Protein AF-A0A3N7FQL8-F1 (afdb_monomer_lite)

Foldseek 3Di:
DDDDPQPDPFDQDPVGGDAPDKDADPVVRDIDGDDDDDDCPDPPDHPVNVVVVVVD

Structure (mmCIF, N/CA/C/O backbone):
data_AF-A0A3N7FQL8-F1
#
_entry.id   AF-A0A3N7FQL8-F1
#
loop_
_atom_site.group_PDB
_atom_site.id
_atom_site.type_symbol
_atom_site.label_atom_id
_atom_site.label_alt_id
_atom_site.label_comp_id
_atom_site.label_asym_id
_atom_site.label_entity_id
_atom_site.label_seq_id
_atom_site.pdbx_PDB_ins_code
_atom_site.Cartn_x
_atom_site.Cartn_y
_atom_site.Cartn_z
_atom_site.occupancy
_atom_site.B_iso_or_equiv
_atom_site.auth_seq_id
_atom_site.auth_comp_id
_atom_site.auth_asym_id
_atom_site.auth_atom_id
_atom_site.pdbx_PDB_model_num
ATOM 1 N N . MET A 1 1 ? 25.628 -8.764 -7.746 1.00 38.94 1 MET A N 1
ATOM 2 C CA . MET A 1 1 ? 24.376 -7.997 -7.605 1.00 38.94 1 MET A CA 1
ATOM 3 C C . MET A 1 1 ? 23.277 -9.035 -7.477 1.00 38.94 1 MET A C 1
ATOM 5 O O . MET A 1 1 ? 23.008 -9.709 -8.455 1.00 38.94 1 MET A O 1
ATOM 9 N N . SER A 1 2 ? 22.836 -9.333 -6.257 1.00 35.34 2 SER A N 1
ATOM 10 C CA . SER A 1 2 ? 21.951 -10.470 -5.971 1.00 35.34 2 SER A CA 1
ATOM 11 C C . SER A 1 2 ? 20.492 -10.048 -6.104 1.00 35.34 2 SER A C 1
ATOM 13 O O . SER A 1 2 ? 20.044 -9.175 -5.360 1.00 35.34 2 SER A O 1
ATOM 15 N N . ASP A 1 3 ? 19.786 -10.664 -7.050 1.00 42.78 3 ASP A N 1
ATOM 16 C CA . ASP A 1 3 ? 18.356 -10.483 -7.280 1.00 42.78 3 ASP A CA 1
ATOM 17 C C . ASP A 1 3 ? 17.555 -10.849 -6.025 1.00 42.78 3 ASP A C 1
ATOM 19 O O . ASP A 1 3 ? 17.593 -11.980 -5.536 1.00 42.78 3 ASP A O 1
ATOM 23 N N . ILE A 1 4 ? 16.831 -9.871 -5.481 1.00 49.75 4 ILE A N 1
ATOM 24 C CA . ILE A 1 4 ? 15.872 -10.092 -4.400 1.00 49.75 4 ILE A CA 1
ATOM 25 C C . ILE A 1 4 ? 14.618 -10.684 -5.046 1.00 49.75 4 ILE A C 1
ATOM 27 O O . ILE A 1 4 ? 13.826 -9.969 -5.660 1.00 49.75 4 ILE A O 1
ATOM 31 N N . ALA A 1 5 ? 14.455 -12.001 -4.927 1.00 47.44 5 ALA A N 1
ATOM 32 C CA . ALA A 1 5 ? 13.244 -12.705 -5.327 1.00 47.44 5 ALA A CA 1
ATOM 33 C C . ALA A 1 5 ? 12.048 -12.177 -4.516 1.00 47.44 5 ALA A C 1
ATOM 35 O O . ALA A 1 5 ? 11.916 -12.442 -3.321 1.00 47.44 5 ALA A O 1
ATOM 36 N N . ASN A 1 6 ? 11.182 -11.400 -5.168 1.00 50.94 6 ASN A N 1
ATOM 37 C CA . ASN A 1 6 ? 9.952 -10.887 -4.579 1.00 50.94 6 ASN A CA 1
ATOM 38 C C . ASN A 1 6 ? 8.923 -12.026 -4.533 1.00 50.94 6 ASN A C 1
ATOM 40 O O . ASN A 1 6 ? 8.332 -12.379 -5.555 1.00 50.94 6 ASN A O 1
ATOM 44 N N . SER A 1 7 ? 8.735 -12.633 -3.360 1.00 49.91 7 SER A N 1
ATOM 45 C CA . SER A 1 7 ? 7.747 -13.688 -3.120 1.00 49.91 7 SER A CA 1
ATOM 46 C C . SER A 1 7 ? 6.329 -13.140 -3.312 1.00 49.91 7 SER A C 1
ATOM 48 O O . SER A 1 7 ? 5.706 -12.631 -2.382 1.00 49.91 7 SER A O 1
ATOM 50 N N . THR A 1 8 ? 5.827 -13.216 -4.540 1.00 54.50 8 THR A N 1
ATOM 51 C CA . THR A 1 8 ? 4.468 -12.825 -4.913 1.00 54.50 8 THR A CA 1
ATOM 52 C C . THR A 1 8 ? 3.604 -14.076 -5.006 1.00 54.50 8 THR A C 1
ATOM 54 O O . THR A 1 8 ? 3.543 -14.744 -6.028 1.00 54.50 8 THR A O 1
ATOM 57 N N . SER A 1 9 ? 2.886 -14.402 -3.931 1.00 58.16 9 SER A N 1
ATOM 58 C CA . SER A 1 9 ? 1.757 -15.340 -3.992 1.00 58.16 9 SER A CA 1
ATOM 59 C C . SER A 1 9 ? 0.514 -14.650 -4.577 1.00 58.16 9 SER A C 1
ATOM 61 O O . SER A 1 9 ? -0.578 -14.741 -4.017 1.00 58.16 9 SER A O 1
ATOM 63 N N . SER A 1 10 ? 0.677 -13.869 -5.647 1.00 62.66 10 SER A N 1
ATOM 64 C CA . SER A 1 10 ? -0.443 -13.242 -6.344 1.00 62.66 10 SER A CA 1
ATOM 65 C C . SER A 1 10 ? -0.962 -14.231 -7.373 1.00 62.66 10 SER A C 1
ATOM 67 O O . SER A 1 10 ? -0.280 -14.504 -8.357 1.00 62.66 10 SER A O 1
ATOM 69 N N . SER A 1 11 ? -2.155 -14.775 -7.145 1.00 71.44 11 SER A N 1
ATOM 70 C CA . SER A 1 11 ? -2.874 -15.524 -8.173 1.00 71.44 11 SER A CA 1
ATOM 71 C C . SER A 1 11 ? -2.997 -14.653 -9.422 1.00 71.44 11 SER A C 1
ATOM 73 O O . SER A 1 11 ? -3.490 -13.525 -9.325 1.00 71.44 11 SER A O 1
ATOM 75 N N . GLU A 1 12 ? -2.552 -15.148 -10.574 1.00 77.81 12 GLU A N 1
ATOM 76 C CA . GLU A 1 12 ? -2.799 -14.467 -11.842 1.00 77.81 12 GLU A CA 1
ATOM 77 C C . GLU A 1 12 ? -4.308 -14.426 -12.100 1.00 77.81 12 GLU A C 1
ATOM 79 O O . GLU A 1 12 ? -4.988 -15.454 -12.121 1.00 77.81 12 GLU A O 1
ATOM 84 N N . LEU A 1 13 ? -4.844 -13.216 -12.232 1.00 86.56 13 LEU A N 1
ATOM 85 C CA . LEU A 1 13 ? -6.222 -12.963 -12.633 1.00 86.56 13 LEU A CA 1
ATOM 86 C C . LEU A 1 13 ? -6.241 -12.648 -14.138 1.00 86.56 13 LEU A C 1
ATOM 88 O O . LEU A 1 13 ? -5.193 -12.352 -14.715 1.00 86.56 13 LEU A O 1
ATOM 92 N N . PRO A 1 14 ? -7.414 -12.632 -14.796 1.00 92.69 14 PRO A N 1
ATOM 93 C CA . PRO A 1 14 ? -7.503 -12.332 -16.229 1.00 92.69 14 PRO A CA 1
ATOM 94 C C . PRO A 1 14 ? -6.864 -10.998 -16.658 1.00 92.69 14 PRO A C 1
ATOM 96 O O . PRO A 1 14 ? -6.511 -10.836 -17.819 1.00 92.69 14 PRO A O 1
ATOM 99 N N . LEU A 1 15 ? -6.712 -10.048 -15.728 1.00 90.50 15 LEU A N 1
ATOM 100 C CA . LEU A 1 15 ? -6.075 -8.743 -15.949 1.00 90.50 15 LEU A CA 1
ATOM 101 C C . LEU A 1 15 ? -4.672 -8.640 -15.317 1.00 90.50 15 LEU A C 1
ATOM 103 O O . LEU A 1 15 ? -4.157 -7.540 -15.132 1.00 90.50 15 LEU A O 1
ATOM 107 N N . GLY A 1 16 ? -4.056 -9.772 -14.975 1.00 89.19 16 GLY A N 1
ATOM 108 C CA . GLY A 1 16 ? -2.760 -9.848 -14.305 1.00 89.19 16 GLY A CA 1
ATOM 109 C C . GLY A 1 16 ? -2.875 -9.931 -12.782 1.00 89.19 16 GLY A C 1
ATOM 110 O O . GLY A 1 16 ? -3.837 -10.466 -12.234 1.00 89.19 16 GLY A O 1
ATOM 111 N N . ILE A 1 17 ? -1.856 -9.440 -12.080 1.00 88.44 17 ILE A N 1
ATOM 112 C CA . ILE A 1 17 ? -1.779 -9.517 -10.616 1.00 88.44 17 ILE A CA 1
ATOM 113 C C . ILE A 1 17 ? -2.592 -8.404 -9.940 1.00 88.44 17 ILE A C 1
ATOM 115 O O . ILE A 1 17 ? -2.701 -7.296 -10.461 1.00 88.44 17 ILE A O 1
ATOM 119 N N . LEU A 1 18 ? -3.089 -8.668 -8.728 1.00 89.44 18 LEU A N 1
ATOM 120 C CA . LEU A 1 18 ? -3.637 -7.647 -7.831 1.00 89.44 18 LEU A CA 1
ATOM 121 C C . LEU A 1 18 ? -2.610 -7.336 -6.725 1.00 89.44 18 LEU A C 1
ATOM 123 O O . LEU A 1 18 ? -2.552 -8.059 -5.726 1.00 89.44 18 LEU A O 1
ATOM 127 N N . PRO A 1 19 ? -1.754 -6.311 -6.885 1.00 90.50 19 PRO A N 1
ATOM 128 C CA . PRO A 1 19 ? -0.736 -6.000 -5.892 1.00 90.50 19 PRO A CA 1
ATOM 129 C C . PRO A 1 19 ? -1.353 -5.333 -4.660 1.00 90.50 19 PRO A C 1
ATOM 131 O O . PRO A 1 19 ? -2.177 -4.430 -4.777 1.00 90.50 19 PRO A O 1
ATOM 134 N N . HIS A 1 20 ? -0.891 -5.724 -3.470 1.00 92.00 20 HIS A N 1
ATOM 135 C CA . HIS A 1 20 ? -1.264 -5.049 -2.225 1.00 92.00 20 HIS A CA 1
ATOM 136 C C . HIS A 1 20 ? -0.748 -3.599 -2.194 1.00 92.00 20 HIS A C 1
ATOM 138 O O . HIS A 1 20 ? -1.468 -2.685 -1.801 1.00 92.00 20 HIS A O 1
ATOM 144 N N . GLN A 1 21 ? 0.495 -3.377 -2.633 1.00 94.50 21 GLN A N 1
ATOM 145 C CA . GLN A 1 21 ? 1.118 -2.058 -2.760 1.00 94.50 21 GLN A CA 1
ATOM 146 C C . GLN A 1 21 ? 1.973 -1.983 -4.026 1.00 94.50 21 GLN A C 1
ATOM 148 O O . GLN A 1 21 ? 2.628 -2.959 -4.394 1.00 94.50 21 GLN A O 1
ATOM 153 N N . ILE A 1 22 ? 2.011 -0.803 -4.649 1.00 94.38 22 ILE A N 1
ATOM 154 C CA . ILE A 1 22 ? 2.893 -0.467 -5.772 1.00 94.38 22 ILE A CA 1
ATOM 155 C C . ILE A 1 22 ? 3.775 0.708 -5.345 1.00 94.38 22 ILE A C 1
ATOM 157 O O . ILE A 1 22 ? 3.260 1.742 -4.917 1.00 94.38 22 ILE A O 1
ATOM 161 N N . ARG A 1 23 ? 5.099 0.570 -5.465 1.00 95.88 23 ARG A N 1
ATOM 162 C CA . ARG A 1 23 ? 6.059 1.649 -5.193 1.00 95.88 23 ARG A CA 1
ATOM 163 C C . ARG A 1 23 ? 6.920 1.905 -6.420 1.00 95.88 23 ARG A C 1
ATOM 165 O O . ARG A 1 23 ? 7.561 0.989 -6.925 1.00 95.88 23 ARG A O 1
ATOM 172 N N . GLY A 1 24 ? 6.938 3.156 -6.870 1.00 96.88 24 GLY A N 1
ATOM 173 C CA . GLY A 1 24 ? 7.728 3.603 -8.014 1.00 96.88 24 GLY A CA 1
ATOM 174 C C . GLY A 1 24 ? 8.900 4.501 -7.624 1.00 96.88 24 GLY A C 1
ATOM 175 O O . GLY A 1 24 ? 8.876 5.164 -6.584 1.00 96.88 24 GLY A O 1
ATOM 176 N N . SER A 1 25 ? 9.912 4.549 -8.487 1.00 96.94 25 SER A N 1
ATOM 177 C CA . SER A 1 25 ? 10.993 5.534 -8.469 1.00 96.94 25 SER A CA 1
ATOM 178 C C . SER A 1 25 ? 11.099 6.181 -9.843 1.00 96.94 25 SER A C 1
ATOM 180 O O . SER A 1 25 ? 11.368 5.498 -10.827 1.00 96.94 25 SER A O 1
ATOM 182 N N . LEU A 1 26 ? 10.928 7.505 -9.905 1.00 97.31 26 LEU A N 1
ATOM 183 C CA . LEU A 1 26 ? 11.100 8.245 -11.157 1.00 97.31 26 LEU A CA 1
ATOM 184 C C . LEU A 1 26 ? 12.573 8.347 -11.559 1.00 97.31 26 LEU A C 1
ATOM 186 O O . LEU A 1 26 ? 12.893 8.150 -12.720 1.00 97.31 26 LEU A O 1
ATOM 190 N N . PHE A 1 27 ? 13.475 8.588 -10.602 1.00 97.75 27 PHE A N 1
ATOM 191 C CA . PHE A 1 27 ? 14.912 8.708 -10.875 1.00 97.75 27 PHE A CA 1
ATOM 192 C C . PHE A 1 27 ? 15.499 7.441 -11.520 1.00 97.75 27 PHE A C 1
ATOM 194 O O . PHE A 1 27 ? 16.319 7.535 -12.425 1.00 97.75 27 PHE A O 1
ATOM 201 N N . HIS A 1 28 ? 15.051 6.261 -11.081 1.00 97.25 28 HIS A N 1
ATOM 202 C CA . HIS A 1 28 ? 15.491 4.977 -11.634 1.00 97.25 28 HIS A CA 1
ATOM 203 C C . HIS A 1 28 ? 14.538 4.403 -12.691 1.00 97.25 28 HIS A C 1
ATOM 205 O O . HIS A 1 28 ? 14.794 3.308 -13.181 1.00 97.25 28 HIS A O 1
ATOM 211 N N . PHE A 1 29 ? 13.431 5.089 -13.001 1.00 97.12 29 PHE A N 1
ATOM 212 C CA . PHE A 1 29 ? 12.351 4.586 -13.860 1.00 97.12 29 PHE A CA 1
ATOM 213 C C . PHE A 1 29 ? 11.935 3.142 -13.528 1.00 97.12 29 PHE A C 1
ATOM 215 O O . PHE A 1 29 ? 11.826 2.289 -14.406 1.00 97.12 29 PHE A O 1
ATOM 222 N N . SER A 1 30 ? 11.727 2.851 -12.242 1.00 96.81 30 SER A N 1
ATOM 223 C CA . SER A 1 30 ? 11.446 1.497 -11.756 1.00 96.81 30 SER A CA 1
ATOM 224 C C . SER A 1 30 ? 10.171 1.429 -10.922 1.00 96.81 30 SER A C 1
ATOM 226 O O . SER A 1 30 ? 9.733 2.419 -10.333 1.00 96.81 30 SER A O 1
ATOM 228 N N . GLN A 1 31 ? 9.575 0.239 -10.860 1.00 96.44 31 GLN A N 1
ATOM 229 C CA . GLN A 1 31 ? 8.403 -0.063 -10.046 1.00 96.44 31 GLN A CA 1
ATOM 230 C C . GLN A 1 31 ? 8.567 -1.430 -9.380 1.00 96.44 31 GLN A C 1
ATOM 232 O O . GLN A 1 31 ? 9.073 -2.366 -9.994 1.00 96.44 31 GLN A O 1
ATOM 2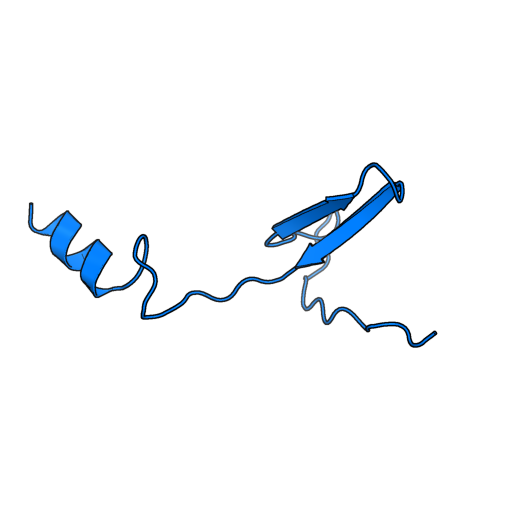37 N N . MET A 1 32 ? 8.098 -1.553 -8.139 1.00 93.62 32 MET A N 1
ATOM 238 C CA . MET A 1 32 ? 8.010 -2.820 -7.414 1.00 93.62 32 MET A CA 1
ATOM 239 C C . MET A 1 32 ? 6.657 -2.987 -6.730 1.00 93.62 32 MET A C 1
ATOM 241 O O . MET A 1 32 ? 5.983 -2.009 -6.396 1.00 93.62 32 MET A O 1
ATOM 245 N N . THR A 1 33 ? 6.279 -4.240 -6.503 1.00 93.06 33 THR A N 1
ATOM 246 C CA . THR A 1 33 ? 5.089 -4.620 -5.742 1.00 93.06 33 THR A CA 1
ATOM 247 C C . THR A 1 33 ? 5.497 -5.157 -4.377 1.00 93.06 33 THR A C 1
ATOM 249 O O . THR A 1 33 ? 6.494 -5.866 -4.263 1.00 93.06 33 THR A O 1
ATOM 252 N N . LEU A 1 34 ? 4.750 -4.807 -3.331 1.00 89.81 34 LEU A N 1
ATOM 253 C CA . LEU A 1 34 ? 5.053 -5.187 -1.948 1.00 89.81 34 LEU A CA 1
ATOM 254 C C . LEU A 1 34 ? 3.795 -5.697 -1.246 1.00 89.81 34 LEU A C 1
ATOM 256 O O . LEU A 1 34 ? 2.681 -5.255 -1.539 1.00 89.81 34 LEU A O 1
ATOM 260 N N . VAL A 1 35 ? 3.985 -6.588 -0.277 1.00 91.50 35 VAL A N 1
ATOM 261 C CA . VAL A 1 35 ? 2.937 -7.006 0.658 1.00 91.50 35 VAL A CA 1
ATOM 262 C C . VAL A 1 35 ? 3.231 -6.367 2.010 1.00 91.50 35 VAL A C 1
ATOM 264 O O . VAL A 1 35 ? 4.296 -6.566 2.586 1.00 91.50 35 VAL A O 1
ATOM 267 N N . GLY A 1 36 ? 2.288 -5.568 2.502 1.00 90.75 36 GLY A N 1
ATOM 268 C CA . GLY A 1 36 ? 2.333 -4.972 3.829 1.00 90.75 36 GLY A CA 1
ATOM 269 C C . GLY A 1 36 ? 1.415 -5.764 4.745 1.00 90.75 36 GLY A C 1
ATOM 270 O O . GLY A 1 36 ? 0.238 -5.933 4.446 1.00 90.75 36 GLY A O 1
ATOM 271 N N . HIS A 1 37 ? 1.945 -6.264 5.855 1.00 93.94 37 HIS A N 1
ATOM 272 C CA . HIS A 1 37 ? 1.139 -6.991 6.828 1.00 93.94 37 HIS A CA 1
ATOM 273 C C . HIS A 1 37 ? 0.472 -6.029 7.809 1.00 93.94 37 HIS A C 1
ATOM 275 O O . HIS A 1 37 ? 1.045 -5.010 8.202 1.00 93.94 37 HIS A O 1
ATOM 281 N N . SER A 1 38 ? -0.743 -6.371 8.234 1.00 94.31 38 SER A N 1
ATOM 282 C CA . SER A 1 38 ? -1.413 -5.668 9.324 1.00 94.31 38 SER A CA 1
ATOM 283 C C . SER A 1 38 ? -0.588 -5.763 10.606 1.00 94.31 38 SER A C 1
ATOM 285 O O . SER A 1 38 ? -0.083 -6.835 10.942 1.00 94.31 38 SER A O 1
ATOM 287 N N . SER A 1 39 ? -0.511 -4.663 11.354 1.00 96.38 39 SER A N 1
ATOM 288 C CA . SER A 1 39 ? 0.123 -4.639 12.672 1.00 96.38 39 SER A CA 1
ATOM 289 C C . SER A 1 39 ? -0.920 -4.576 13.783 1.00 96.38 39 SER A C 1
ATOM 291 O O . SER A 1 39 ? -1.834 -3.750 13.746 1.00 96.38 39 SER A O 1
ATOM 293 N N . ASN A 1 40 ? -0.712 -5.373 14.832 1.00 97.69 40 ASN 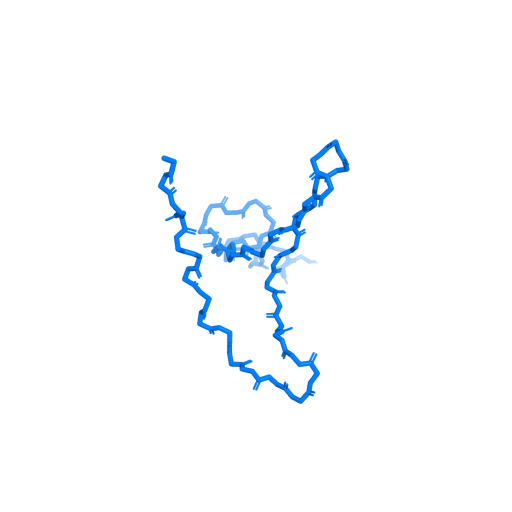A N 1
ATOM 294 C CA . ASN A 1 40 ? -1.507 -5.314 16.060 1.00 97.69 40 ASN A CA 1
ATOM 295 C C . ASN A 1 40 ? -1.330 -3.988 16.821 1.00 97.69 40 ASN A C 1
ATOM 297 O O . ASN A 1 40 ? -2.171 -3.643 17.644 1.00 97.69 40 ASN A O 1
ATOM 301 N N . SER A 1 41 ? -0.267 -3.228 16.537 1.00 97.25 41 SER A N 1
ATOM 302 C CA . SER A 1 41 ? -0.019 -1.894 17.098 1.00 97.25 41 SER A CA 1
ATOM 303 C C . SER A 1 41 ? -0.357 -0.754 16.130 1.00 97.25 41 SER A C 1
ATOM 305 O O . SER A 1 41 ? -0.011 0.396 16.393 1.00 97.25 41 SER A O 1
ATOM 307 N N . CYS A 1 42 ? -1.019 -1.039 15.001 1.00 97.56 42 CYS A N 1
ATOM 308 C CA . CYS A 1 42 ? -1.401 -0.001 14.049 1.00 97.56 42 CYS A CA 1
ATOM 309 C C . CYS A 1 42 ? -2.353 1.016 14.695 1.00 97.56 42 CYS A C 1
ATOM 311 O O . CYS A 1 42 ? -3.454 0.666 15.112 1.00 97.56 42 CYS A O 1
ATOM 313 N N . THR A 1 43 ? -1.964 2.289 14.693 1.00 97.44 43 THR A N 1
ATOM 314 C CA . THR A 1 43 ? -2.752 3.395 15.256 1.00 97.44 43 THR A CA 1
ATOM 315 C C . THR A 1 43 ? -4.001 3.746 14.443 1.00 97.44 43 THR A C 1
ATOM 317 O O . THR A 1 43 ? -4.779 4.591 14.872 1.00 97.44 43 THR A O 1
ATOM 320 N N . ALA A 1 44 ? -4.211 3.097 13.293 1.00 96.62 44 ALA A N 1
ATOM 321 C CA . ALA A 1 44 ? -5.376 3.294 12.436 1.00 96.62 44 ALA A CA 1
ATOM 322 C C . ALA A 1 44 ? -6.330 2.087 12.417 1.00 96.62 44 ALA A C 1
ATOM 324 O O . ALA A 1 44 ? -7.541 2.276 12.453 1.00 96.62 44 ALA A O 1
ATOM 325 N N . CYS A 1 45 ? -5.812 0.854 12.341 1.00 96.12 45 CYS A N 1
ATOM 326 C CA . CYS A 1 45 ? -6.640 -0.326 12.061 1.00 96.12 45 CYS A CA 1
ATOM 327 C C . CYS A 1 45 ? -6.544 -1.465 13.083 1.00 96.12 45 CYS A C 1
ATOM 329 O O . CYS A 1 45 ? -7.172 -2.503 12.868 1.00 96.12 45 CYS A O 1
ATOM 331 N N . CYS A 1 46 ? -5.788 -1.323 14.180 1.00 98.12 46 CYS A N 1
ATOM 332 C CA . CYS A 1 46 ? -5.735 -2.398 15.170 1.00 98.12 46 CYS A CA 1
ATOM 333 C C . CYS A 1 46 ? -7.102 -2.620 15.840 1.00 98.12 46 CYS A C 1
ATOM 335 O O . CYS A 1 46 ? -7.962 -1.733 15.871 1.00 98.12 46 CYS A O 1
ATOM 337 N N . SER A 1 4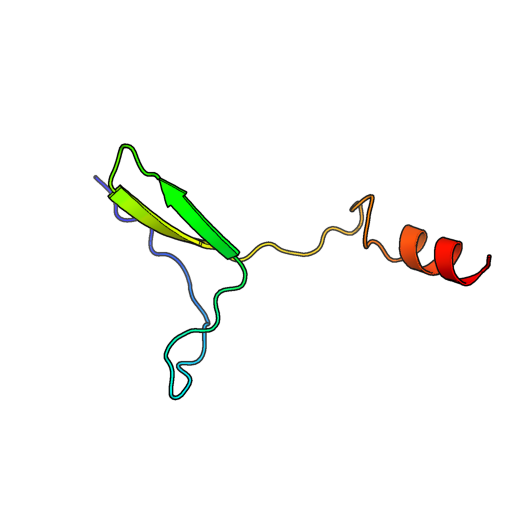7 ? -7.300 -3.817 16.398 1.00 98.06 47 SER A N 1
ATOM 338 C CA . SER A 1 47 ? -8.568 -4.218 17.019 1.00 98.06 47 SER A CA 1
ATOM 339 C C . SER A 1 47 ? -9.021 -3.244 18.106 1.00 98.06 47 SER A C 1
ATOM 341 O O . SER A 1 47 ? -10.205 -2.916 18.159 1.00 98.06 47 SER A O 1
ATOM 343 N N . THR A 1 48 ? -8.094 -2.730 18.921 1.00 97.88 48 THR A N 1
ATOM 344 C CA . THR A 1 48 ? -8.377 -1.713 19.941 1.00 97.88 48 THR A CA 1
ATOM 345 C C . THR A 1 48 ? -8.941 -0.437 19.319 1.00 97.88 48 THR A C 1
ATOM 347 O O . THR A 1 48 ? -10.000 0.019 19.741 1.00 97.88 48 THR A O 1
ATOM 350 N N . VAL A 1 49 ? -8.291 0.107 18.282 1.00 98.19 49 VAL A N 1
ATOM 351 C CA . VAL A 1 49 ? -8.725 1.348 17.612 1.00 98.19 49 VAL A CA 1
ATOM 352 C C . VAL A 1 49 ? -10.117 1.183 17.007 1.00 98.19 49 VAL A C 1
ATOM 354 O O . VAL A 1 49 ? -11.004 1.993 17.268 1.00 98.19 49 VAL A O 1
ATOM 357 N N . VAL A 1 50 ? -10.342 0.105 16.252 1.00 98.12 50 VAL A N 1
ATOM 358 C CA . VAL A 1 50 ? -11.640 -0.150 15.608 1.00 98.12 50 VAL A CA 1
ATOM 359 C C . VAL A 1 50 ? -12.744 -0.386 16.645 1.00 98.12 50 VAL A C 1
ATOM 361 O O . VAL A 1 50 ? -13.867 0.086 16.464 1.00 98.12 50 VAL A O 1
ATOM 364 N N . SER A 1 51 ? -12.440 -1.098 17.734 1.00 98.25 51 SER A N 1
ATOM 365 C CA . SER A 1 51 ? -13.413 -1.377 18.798 1.00 98.25 51 SER A CA 1
ATOM 366 C C . SER A 1 51 ? -13.823 -0.110 19.539 1.00 98.25 51 SER A C 1
ATOM 368 O O . SER A 1 51 ? -15.010 0.087 19.777 1.00 98.25 51 SER A O 1
ATOM 370 N N . GLU A 1 52 ? -12.872 0.760 19.880 1.00 97.88 52 GLU A N 1
ATOM 371 C CA . GLU A 1 52 ? -13.170 2.028 20.554 1.00 97.88 52 GLU A CA 1
ATOM 372 C C . GLU A 1 52 ? -13.895 3.018 19.640 1.00 97.88 52 GLU A C 1
ATOM 374 O O . GLU A 1 52 ? -14.811 3.696 20.100 1.00 97.88 52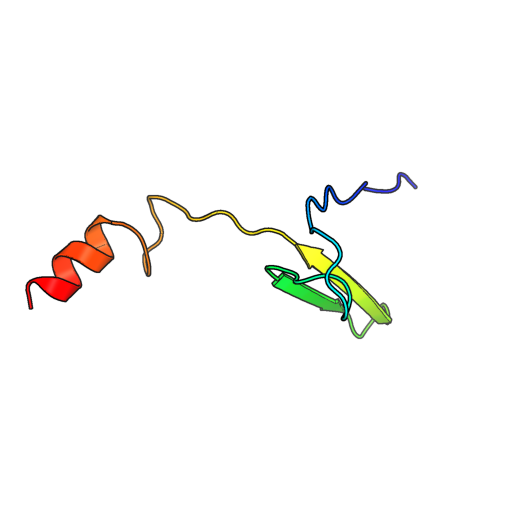 GLU A O 1
ATOM 379 N N . TYR A 1 53 ? -13.550 3.061 18.348 1.00 97.56 53 TYR A N 1
ATOM 380 C CA . TYR A 1 53 ? -14.262 3.893 17.377 1.00 97.56 53 TYR A CA 1
ATOM 381 C C . TYR A 1 53 ? -15.744 3.512 17.280 1.00 97.56 53 TYR A C 1
ATOM 383 O O . TYR A 1 53 ? -16.594 4.386 17.307 1.00 97.56 53 TYR A O 1
ATOM 391 N N . ARG A 1 54 ? -16.071 2.212 17.233 1.00 97.75 54 ARG A N 1
ATOM 392 C CA . ARG A 1 54 ? -17.462 1.728 17.116 1.00 97.75 54 ARG A CA 1
ATOM 393 C C . ARG A 1 54 ? -18.320 1.926 18.368 1.00 97.75 54 ARG A C 1
ATOM 395 O O . ARG A 1 54 ? -19.538 1.822 18.276 1.00 97.75 54 ARG A O 1
ATOM 402 N N . LYS A 1 55 ? -17.705 2.118 19.538 1.00 97.62 55 LYS A N 1
ATOM 403 C CA . LYS A 1 55 ? -18.428 2.362 20.800 1.00 97.62 55 LYS A CA 1
ATOM 404 C C . LYS A 1 55 ? -18.960 3.794 20.911 1.00 97.62 55 LYS A C 1
ATOM 406 O O . LYS A 1 55 ? -19.739 4.059 21.823 1.00 97.62 55 LYS A O 1
ATOM 411 N N . ARG A 1 56 ? -18.489 4.704 20.059 1.00 79.00 56 ARG A N 1
ATOM 412 C CA . ARG A 1 56 ? -18.817 6.132 20.064 1.00 79.00 56 ARG A CA 1
ATOM 413 C C . ARG A 1 56 ? -19.599 6.483 18.810 1.00 79.00 56 ARG A C 1
ATOM 415 O O . ARG A 1 56 ? -20.476 7.359 18.934 1.00 79.00 56 ARG A O 1
#

Sequence (56 aa):
MSDIANSTSSSELPLGILPHQIRGSLFHFSQMTLVGHSSNSCTACCSTVVSEYRKR

Secondary structure (DSSP, 8-state):
----------PPBTTB---SEEEEETTTTEEEEE-PPP-TT-TTTSHHHHHHHHT-

pLDDT: mean 85.8, std 18.21, range [35.34, 98.25]

Radius of gyration: 16.78 Å; chains: 1; bounding box: 43×24×37 Å

Organism: Populus trichocarpa (NCBI:txid3694)

=== Feature glossary ===
Each block in this record encodes a different view of the same protein. In brief:

Predicted aligned error. PAE(i, j) answers: if I align the predicted and true structures on residue i, how far off (in Å) do I expect residue j to be? A block-diagonal PAE matrix with low values on the blocks and high values off-diagonal is the signature of a multi-domain protein with confidently predicted domains but uncertain inter-domain orientation.

Contact-map, Ramachandran, and PAE plots. Plot images: a contact map (which residues are close in 3D, as an N×N binary image), a Ramachandran scatter (backbone torsion angles, revealing secondary-structure composition at a glance), and — for AlphaFold structures — a PAE heatmap (pairwise prediction confidence).

Backbone torsions (φ/ψ). φ (phi) and ψ (psi) are the two rotatable ba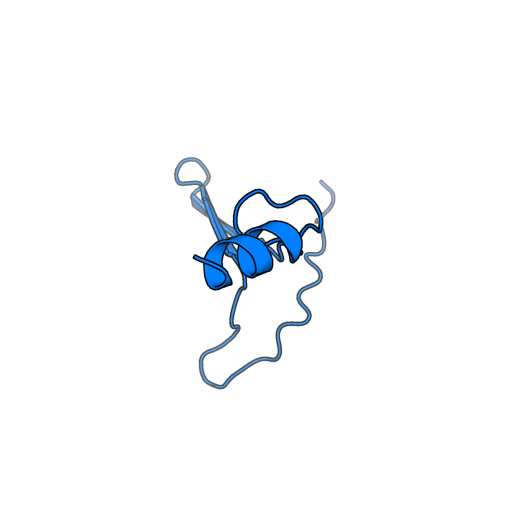ckbone dihedrals per residue: φ is the C(i-1)–N–Cα–C torsion, ψ is the N–Cα–C–N(i+1) torsion, both in degrees on (−180°, 180°]. α-helical residues cluster near (−60°, −45°); β-strand residues near (−120°, +130°). A Ramachandran plot is simply a scatter of (φ, ψ) for every residue.

Foldseek 3Di. A 3Di character summarizes, for each res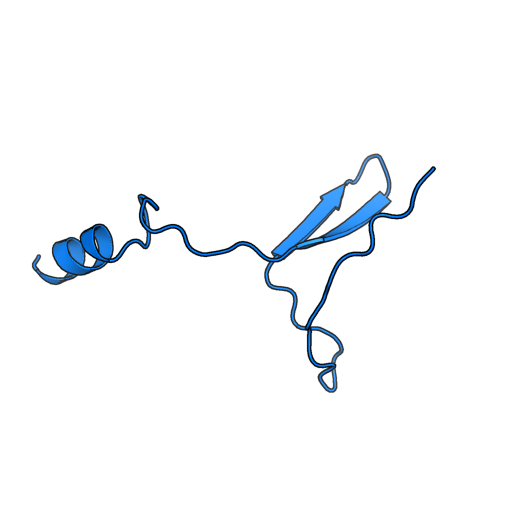idue, the relative orientation of the Cα frame of its nearest spatial neighbor. Because it encodes fold topology rather than chemistry, 3Di alignments detect remote structural similarity that sequence alignment misses.

Radius of gyration, Cα contacts, bounding box. Three whole-structure scalars: the radius of gyration (RMS distance of Cα from centroid, in Å), the count of Cα–Cα contacts (pairs closer than 8 Å and separated by more than four residues in sequence — i.e. tertiary, not local, contacts), and the bounding-box dimensions. Together they distinguish compact globular folds from extended fibres or disordered chains.

Sequence. Sequence gives the chain of amino acids in standard one-letter code (A=alanine, C=cysteine, …, Y=tyrosine), read N→C. It is the only feature that is directly encoded by the gene; all structural features are derived from the folded form of this sequence.

mmCIF coordinates. Atomic coordinates in PDBx/mmCIF format — the same representation the Protein Data Bank distributes. Each line of the _atom_site loop places one backbone atom in Cartesian space (units: ångströms, origin: arbitrary).

Secondary structure (3-state, P-SEA). Three-state secondary structure (P-SEA) collapses the eight DSSP classes into helix (a), strand (b), and coil (c). P-SEA assigns these from Cα geometry alone — distances and angles — without requiring backbone oxygens, so it works on any Cα trace.

InterPro / GO / CATH / organism. Functional annotations link the protein to curated databases. InterPro entries identify conserved domains and families by matching the sequence against member-database signatures (Pfam, PROSITE, CDD, …). Gene Ontology (GO) terms describe molecular function, biological process, and cellular component in a controlled vocabulary. CATH places the structure in a hierarchical fold classification (Class/Architecture/Topology/Homologous-superfamily). The organism is the source species.

B-factor. B-factor (Debye–Waller factor) reflects atomic displacement in the crystal lattice. It is an experimental observable (units Å²), not a prediction; low values mean the atom is pinned down, high values mean it moves or is heterogeneous across the crystal.

Rendered structure images. Structure images are PyMOL renders from six orthogonal camera directions. Cartoon representation draws helices as coils and strands as arrows; sticks shows the backbone as bonds; surface shows the solvent-excluded envelope. Rainbow coloring maps sequence position to hue (blue→red, N→C); chain coloring assigns a distinct color per polypeptide.

Solvent-accessible surface area. Solvent-accessible surface area (SASA) is the area in Å² traced out by the centre of a 1.4 Å probe sphere (a water molecule) rolled over the protein's van der Waals surface (Shrake–Rupley / Lee–Richards construction). Buried residues have near-zero SASA; fully exposed residues can exceed 200 Å². The total SASA scales roughly with the number of surface residues.

Secondary structure (8-state, DSSP). The SS8 string is DSSP's per-residue secondary-structure call. α-helix (H) means an i→i+4 H-bond ladder; β-strand (E) means the residue participates in a β-sheet; 3₁₀ (G) and π (I) are tighter and wider helices; T/S are turns/bends; '-' is loop.

pLDDT. For AlphaFold models, the B-factor field carries pLDDT — the model's own estimate of local accuracy on a 0–100 scale. Regions with pLDDT<50 should be treated as essentially unmodeled; they often correspond to intrinsically disordered segments.

Nearest PDB structures. Nearest PDB neighbors are the top structural matches found by Foldseek when searching this structure against the entire Protein Data Bank. Each hit reports a TM-score (0 to 1; >0.5 almost always implies the same fold) and an E-value. These are *structural* homologs — they may share no detectable sequence similarity.